Protein AF-M5SYS9-F1 (afdb_monomer_lite)

Structure (mmCIF, N/CA/C/O backbone):
data_AF-M5SYS9-F1
#
_entry.id   AF-M5SYS9-F1
#
loop_
_atom_site.group_PDB
_atom_site.id
_atom_site.type_symbol
_atom_site.label_atom_id
_atom_site.label_alt_id
_atom_site.label_comp_id
_atom_site.label_asym_id
_atom_site.label_entity_id
_atom_site.label_seq_id
_atom_site.pdbx_PDB_ins_code
_atom_site.Cartn_x
_atom_site.Cartn_y
_atom_site.Cartn_z
_atom_site.occupancy
_atom_site.B_iso_or_equiv
_atom_site.auth_seq_id
_atom_site.auth_comp_id
_atom_site.auth_asym_id
_atom_site.auth_atom_id
_atom_site.pdbx_PDB_model_num
ATOM 1 N N . MET A 1 1 ? 25.517 3.353 -46.880 1.00 79.25 1 MET A N 1
ATOM 2 C CA . MET A 1 1 ? 25.883 3.549 -45.458 1.00 79.25 1 MET A CA 1
ATOM 3 C C . MET A 1 1 ? 24.728 4.160 -44.658 1.00 79.25 1 MET A C 1
ATOM 5 O O . MET A 1 1 ? 24.272 3.524 -43.719 1.00 79.25 1 MET A O 1
ATOM 9 N N . ILE A 1 2 ? 24.163 5.291 -45.103 1.00 88.44 2 ILE A N 1
ATOM 10 C CA . ILE A 1 2 ? 23.072 6.036 -44.433 1.00 88.44 2 ILE A CA 1
ATOM 11 C C . ILE A 1 2 ? 21.838 5.174 -44.078 1.00 88.44 2 ILE A C 1
ATOM 13 O O . ILE A 1 2 ? 21.396 5.183 -42.936 1.00 88.44 2 ILE A O 1
ATOM 17 N N . ARG A 1 3 ? 21.322 4.351 -45.005 1.00 88.31 3 ARG A N 1
ATOM 18 C CA . ARG A 1 3 ? 20.148 3.482 -44.754 1.00 88.31 3 ARG A CA 1
ATOM 19 C C . ARG A 1 3 ? 20.350 2.487 -43.603 1.00 88.31 3 ARG A C 1
ATOM 21 O O . ARG A 1 3 ? 19.430 2.252 -42.832 1.00 88.31 3 ARG A O 1
ATOM 28 N N . ARG A 1 4 ? 21.542 1.890 -43.493 1.00 88.25 4 ARG A N 1
ATOM 29 C CA . ARG A 1 4 ? 21.845 0.908 -42.436 1.00 88.25 4 ARG A CA 1
ATOM 30 C C . ARG A 1 4 ? 21.934 1.582 -41.068 1.00 88.25 4 ARG A C 1
ATOM 32 O O . ARG A 1 4 ? 21.445 1.025 -40.096 1.00 88.25 4 ARG A O 1
ATOM 39 N N . PHE A 1 5 ? 22.496 2.790 -41.029 1.00 91.19 5 PHE A N 1
ATOM 40 C CA . PHE A 1 5 ? 22.542 3.608 -39.821 1.00 91.19 5 PHE A CA 1
ATOM 41 C C . PHE A 1 5 ? 21.132 3.984 -39.344 1.00 91.19 5 PHE A C 1
ATOM 43 O O . PHE A 1 5 ? 20.790 3.703 -38.204 1.00 91.19 5 PHE A O 1
ATOM 50 N N . ALA A 1 6 ? 20.275 4.494 -40.237 1.00 92.12 6 ALA A N 1
ATOM 51 C CA . ALA A 1 6 ? 18.898 4.859 -39.894 1.00 92.12 6 ALA A CA 1
ATOM 52 C C . ALA A 1 6 ? 18.074 3.676 -39.345 1.00 92.12 6 ALA A C 1
ATOM 54 O O . ALA A 1 6 ? 17.342 3.835 -38.372 1.00 92.12 6 ALA A O 1
ATOM 55 N N . ILE A 1 7 ? 18.224 2.478 -39.929 1.00 94.56 7 ILE A N 1
ATOM 56 C CA . ILE A 1 7 ? 17.556 1.261 -39.437 1.00 94.56 7 ILE A CA 1
ATOM 57 C C . ILE A 1 7 ? 18.057 0.889 -38.037 1.00 94.56 7 ILE A C 1
ATOM 59 O O . ILE A 1 7 ? 17.246 0.622 -37.154 1.00 94.56 7 ILE A O 1
ATOM 63 N N . ALA A 1 8 ? 19.376 0.895 -37.818 1.00 94.44 8 ALA A N 1
ATOM 64 C CA . ALA A 1 8 ? 19.952 0.576 -36.513 1.00 94.44 8 ALA A CA 1
ATOM 65 C C . ALA A 1 8 ? 19.475 1.557 -35.429 1.00 94.44 8 ALA A C 1
ATOM 67 O O . ALA A 1 8 ? 19.056 1.126 -34.358 1.00 94.44 8 ALA A O 1
ATOM 68 N N . THR A 1 9 ? 19.459 2.861 -35.727 1.00 94.94 9 THR A N 1
ATOM 69 C CA . THR A 1 9 ? 18.921 3.881 -34.817 1.00 94.94 9 THR A CA 1
ATOM 70 C C . THR A 1 9 ? 17.443 3.644 -34.519 1.00 94.94 9 THR A C 1
ATOM 72 O O . THR A 1 9 ? 17.055 3.677 -33.355 1.00 94.94 9 THR A O 1
ATOM 75 N N . GLY A 1 10 ? 16.630 3.350 -35.539 1.00 96.00 10 GLY A N 1
ATOM 76 C CA . GLY A 1 10 ? 15.209 3.043 -35.357 1.00 96.00 10 GLY A CA 1
ATOM 77 C C . GLY A 1 10 ? 14.981 1.867 -34.404 1.00 96.00 10 GLY A C 1
ATOM 78 O O . GLY A 1 10 ? 14.194 1.985 -33.472 1.00 96.00 10 GLY A O 1
ATOM 79 N N . ILE A 1 11 ? 15.732 0.773 -34.574 1.00 96.81 11 ILE A N 1
ATOM 80 C CA . ILE A 1 11 ? 15.643 -0.407 -33.698 1.00 96.81 11 ILE A CA 1
ATOM 81 C C . ILE A 1 11 ? 15.994 -0.049 -32.250 1.00 96.81 11 ILE A C 1
ATOM 83 O O . ILE A 1 11 ? 15.255 -0.411 -31.338 1.00 96.81 11 ILE A O 1
ATOM 87 N N . VAL A 1 12 ? 17.094 0.678 -32.026 1.00 97.06 12 VAL A N 1
ATOM 88 C CA . VAL A 1 12 ? 17.521 1.070 -30.671 1.00 97.06 12 VAL A CA 1
ATOM 89 C C . VAL A 1 12 ?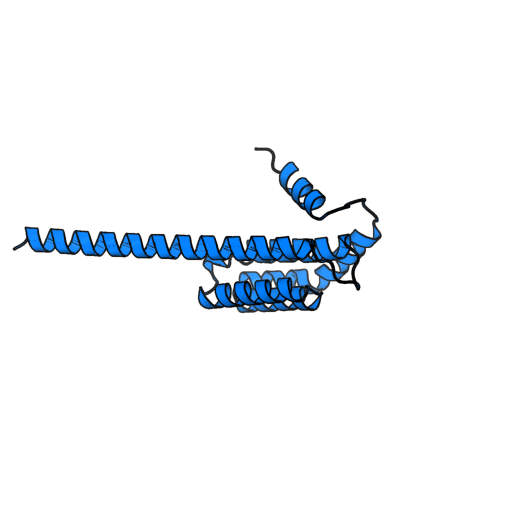 16.468 1.947 -29.992 1.00 97.06 12 VAL A C 1
ATOM 91 O O . VAL A 1 12 ? 16.132 1.705 -28.835 1.00 97.06 12 VAL A O 1
ATOM 94 N N . VAL A 1 13 ? 15.904 2.923 -30.711 1.00 97.38 13 VAL A N 1
ATOM 95 C CA . VAL A 1 13 ? 14.842 3.792 -30.184 1.00 97.38 13 VAL A CA 1
ATOM 96 C C . VAL A 1 13 ? 13.597 2.979 -29.828 1.00 97.38 13 VAL A C 1
ATOM 98 O O . VAL A 1 13 ? 13.063 3.133 -28.731 1.00 97.38 13 VAL A O 1
ATOM 101 N N . SER A 1 14 ? 13.156 2.073 -30.705 1.00 97.25 14 SER A N 1
ATOM 102 C CA . SER A 1 14 ? 12.003 1.211 -30.428 1.00 97.25 14 SER A CA 1
ATOM 103 C C . SER A 1 14 ? 12.225 0.317 -29.207 1.00 97.25 14 SER A C 1
ATOM 105 O O . SER A 1 14 ? 11.340 0.220 -28.360 1.00 97.25 14 SER A O 1
ATOM 107 N N . LEU A 1 15 ? 13.405 -0.296 -29.070 1.00 97.81 15 LEU A N 1
ATOM 108 C CA . LEU A 1 15 ? 13.738 -1.121 -27.904 1.00 97.81 15 LEU A CA 1
ATOM 109 C C . LEU A 1 15 ? 13.762 -0.302 -26.609 1.00 97.81 15 LEU A C 1
ATOM 111 O O . LEU A 1 15 ? 13.247 -0.763 -25.593 1.00 97.81 15 LEU A O 1
ATOM 115 N N . ALA A 1 16 ? 14.304 0.918 -26.646 1.00 97.69 16 ALA A N 1
ATOM 116 C CA . ALA A 1 16 ? 14.308 1.812 -25.492 1.00 97.69 16 ALA A CA 1
ATOM 117 C C . ALA A 1 16 ? 12.882 2.188 -25.056 1.00 97.69 16 ALA A C 1
ATOM 119 O O . ALA A 1 16 ? 12.565 2.105 -23.871 1.00 97.69 16 ALA A O 1
ATOM 120 N N . ILE A 1 17 ? 11.999 2.527 -26.003 1.00 97.88 17 ILE A N 1
ATOM 121 C CA . ILE A 1 17 ? 10.586 2.827 -25.715 1.00 97.88 17 ILE A CA 1
ATOM 122 C C . ILE A 1 17 ? 9.890 1.609 -25.099 1.00 97.88 17 ILE A C 1
ATOM 124 O O . ILE A 1 17 ? 9.228 1.738 -24.071 1.00 97.88 17 ILE A O 1
ATOM 128 N N . MET A 1 18 ? 10.075 0.419 -25.679 1.00 98.12 18 MET A N 1
ATOM 129 C CA . MET A 1 18 ? 9.489 -0.815 -25.149 1.00 98.12 18 MET A CA 1
ATOM 130 C C . MET A 1 18 ? 9.975 -1.120 -23.730 1.00 98.12 18 MET A C 1
ATOM 132 O O . MET A 1 18 ? 9.171 -1.509 -22.887 1.00 98.12 18 MET A O 1
ATOM 136 N N . ALA A 1 19 ? 11.260 -0.903 -23.440 1.00 97.94 19 ALA A N 1
ATOM 137 C CA . ALA A 1 19 ? 11.813 -1.087 -22.102 1.00 97.94 19 ALA A CA 1
ATOM 138 C C . ALA A 1 19 ? 11.215 -0.097 -21.087 1.00 97.94 19 ALA A C 1
ATOM 140 O O . ALA A 1 19 ? 10.853 -0.502 -19.983 1.00 97.94 19 ALA A O 1
ATOM 141 N N . ILE A 1 20 ? 11.056 1.177 -21.465 1.00 96.94 20 ILE A N 1
ATOM 142 C CA . ILE A 1 20 ? 10.427 2.203 -20.619 1.00 96.94 20 ILE A CA 1
ATOM 143 C C . ILE A 1 20 ? 8.971 1.835 -20.315 1.00 96.94 20 ILE A C 1
ATOM 145 O O . ILE A 1 20 ? 8.560 1.877 -19.156 1.00 96.94 20 ILE A O 1
ATOM 149 N N . LEU A 1 21 ? 8.203 1.433 -21.332 1.00 97.62 21 LEU A N 1
ATOM 150 C CA . LEU A 1 21 ? 6.808 1.023 -21.161 1.00 97.62 21 LEU A CA 1
ATOM 151 C C . LEU A 1 21 ? 6.694 -0.229 -20.289 1.00 97.62 21 LEU A C 1
ATOM 153 O O . LEU A 1 21 ? 5.910 -0.241 -19.343 1.00 97.62 21 LEU A O 1
ATOM 157 N N . ALA A 1 22 ? 7.503 -1.258 -20.553 1.00 97.88 22 ALA A N 1
ATOM 158 C CA . ALA A 1 22 ? 7.518 -2.479 -19.752 1.00 97.88 22 ALA A CA 1
ATOM 159 C C . ALA A 1 22 ? 7.844 -2.184 -18.281 1.00 97.88 22 ALA A C 1
ATOM 161 O O . ALA A 1 22 ? 7.177 -2.691 -17.380 1.00 97.88 22 ALA A O 1
ATOM 162 N N . PHE A 1 23 ? 8.826 -1.315 -18.029 1.00 97.00 23 PHE A N 1
ATOM 163 C CA . PHE A 1 23 ? 9.178 -0.893 -16.679 1.00 97.00 23 PHE A CA 1
ATOM 164 C C . PHE A 1 23 ? 8.057 -0.093 -16.000 1.00 97.00 23 PHE A C 1
ATOM 166 O O . PHE A 1 23 ? 7.773 -0.313 -14.822 1.00 97.00 23 PHE A O 1
ATOM 173 N N . HIS A 1 24 ? 7.383 0.798 -16.732 1.00 96.00 24 HIS A N 1
ATOM 174 C CA . HIS A 1 24 ? 6.227 1.533 -16.222 1.00 96.00 24 HIS A CA 1
ATOM 175 C C . HIS A 1 24 ? 5.082 0.587 -15.828 1.00 96.00 24 HIS A C 1
ATOM 177 O O . HIS A 1 24 ? 4.627 0.637 -14.687 1.00 96.00 24 HIS A O 1
ATOM 183 N N . PHE A 1 25 ? 4.679 -0.329 -16.716 1.00 97.31 25 PHE A N 1
ATOM 184 C CA . PHE A 1 25 ? 3.628 -1.313 -16.426 1.00 97.31 25 PHE A CA 1
ATOM 185 C C . PHE A 1 25 ? 3.988 -2.234 -15.261 1.00 97.31 25 PHE A C 1
ATOM 187 O O . PHE A 1 25 ? 3.130 -2.543 -14.437 1.00 97.31 25 PHE A O 1
ATOM 194 N N . TYR A 1 26 ? 5.257 -2.627 -15.143 1.00 97.69 26 TYR A N 1
ATOM 195 C CA . TYR A 1 26 ? 5.733 -3.379 -13.987 1.00 97.69 26 TYR A CA 1
ATOM 196 C C . TYR A 1 26 ? 5.530 -2.601 -12.677 1.00 97.69 26 TYR A C 1
ATOM 198 O O . TYR A 1 26 ? 5.021 -3.160 -11.706 1.00 97.69 26 TYR A O 1
ATOM 206 N N . ARG A 1 27 ? 5.872 -1.304 -12.642 1.00 97.62 27 ARG A N 1
ATOM 207 C CA . ARG A 1 27 ? 5.661 -0.469 -11.447 1.00 97.62 27 ARG A CA 1
ATOM 208 C C . ARG A 1 27 ? 4.180 -0.259 -11.135 1.00 97.62 27 ARG A C 1
ATOM 210 O O . ARG A 1 27 ? 3.825 -0.311 -9.964 1.00 97.62 27 ARG A O 1
ATOM 217 N N . VAL A 1 28 ? 3.328 -0.080 -12.147 1.00 97.75 28 VAL A N 1
ATOM 218 C CA . VAL A 1 28 ? 1.864 -0.008 -11.971 1.00 97.75 28 VAL A CA 1
ATOM 219 C C . VAL A 1 28 ? 1.331 -1.303 -11.360 1.00 97.75 28 VAL A C 1
ATOM 221 O O . VAL A 1 28 ? 0.632 -1.265 -10.354 1.00 97.75 28 VAL A O 1
ATOM 224 N N . SER A 1 29 ? 1.719 -2.457 -11.911 1.00 98.12 29 SER A N 1
ATOM 225 C CA . SER A 1 29 ? 1.305 -3.763 -11.390 1.00 98.12 29 SER A CA 1
ATOM 226 C C . SER A 1 29 ? 1.760 -3.983 -9.945 1.00 98.12 29 SER A C 1
ATOM 228 O O . SER A 1 29 ? 0.987 -4.493 -9.138 1.00 98.12 29 SER A O 1
ATOM 230 N N . LEU A 1 30 ? 2.983 -3.569 -9.601 1.00 98.12 30 LEU A N 1
ATOM 231 C CA . LEU A 1 30 ? 3.489 -3.632 -8.230 1.00 98.12 30 LEU A CA 1
ATOM 232 C C . LEU A 1 30 ? 2.698 -2.717 -7.281 1.00 98.12 30 LEU A C 1
ATOM 234 O O . LEU A 1 30 ? 2.372 -3.134 -6.177 1.00 98.12 30 LEU A O 1
ATOM 238 N N . CYS A 1 31 ? 2.371 -1.497 -7.713 1.00 97.62 31 CYS A N 1
ATOM 239 C CA . CYS A 1 31 ? 1.571 -0.549 -6.936 1.00 97.62 31 CYS A CA 1
ATOM 240 C C . CYS A 1 31 ? 0.180 -1.119 -6.622 1.00 97.62 31 CYS A C 1
ATOM 242 O O . CYS A 1 31 ? -0.215 -1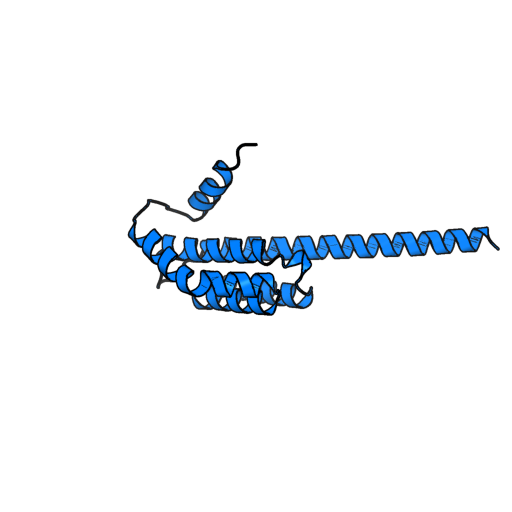.153 -5.461 1.00 97.62 31 CYS A O 1
ATOM 244 N N . ASN A 1 32 ? -0.508 -1.650 -7.638 1.00 97.19 32 ASN A N 1
ATOM 245 C CA . ASN A 1 32 ? -1.827 -2.264 -7.475 1.00 97.19 32 ASN A CA 1
ATOM 246 C C . ASN A 1 32 ? -1.773 -3.481 -6.548 1.00 97.19 32 ASN A C 1
ATOM 248 O O . ASN A 1 32 ? -2.605 -3.610 -5.663 1.00 97.19 32 ASN A O 1
ATOM 252 N N . ARG A 1 33 ? -0.750 -4.335 -6.684 1.00 98.06 33 ARG A N 1
ATOM 253 C CA . ARG A 1 33 ? -0.594 -5.500 -5.804 1.00 98.06 33 ARG A CA 1
ATOM 254 C C . ARG A 1 33 ? -0.417 -5.110 -4.334 1.00 98.06 33 ARG A C 1
ATOM 256 O O . ARG A 1 33 ? -0.955 -5.785 -3.463 1.00 98.06 33 ARG A O 1
ATOM 263 N N . ILE A 1 34 ? 0.331 -4.041 -4.055 1.00 98.50 34 ILE A N 1
ATOM 264 C CA . ILE A 1 34 ? 0.472 -3.504 -2.695 1.00 98.50 34 ILE A CA 1
ATOM 265 C C . ILE A 1 34 ? -0.890 -3.030 -2.175 1.00 98.50 34 ILE A C 1
ATOM 267 O O . ILE A 1 34 ? -1.236 -3.346 -1.041 1.00 98.50 34 ILE A O 1
ATOM 271 N N . LEU A 1 35 ? -1.665 -2.316 -2.996 1.00 97.06 35 LEU A N 1
ATOM 272 C CA . LEU A 1 35 ? -3.003 -1.848 -2.631 1.00 97.06 35 LEU A CA 1
ATOM 273 C C . LEU A 1 35 ? -3.952 -3.018 -2.315 1.00 97.06 35 LEU A C 1
ATOM 275 O O . LEU A 1 35 ? -4.530 -3.050 -1.234 1.00 97.06 35 LEU A O 1
ATOM 279 N N . ASP A 1 36 ? -4.005 -4.037 -3.179 1.00 97.00 36 ASP A N 1
ATOM 280 C CA . ASP A 1 36 ? -4.815 -5.250 -2.971 1.00 97.00 36 ASP A CA 1
ATOM 281 C C . ASP A 1 36 ? -4.440 -5.985 -1.668 1.00 97.00 36 ASP A C 1
ATOM 283 O O . ASP A 1 36 ? -5.282 -6.585 -0.989 1.00 97.00 36 ASP A O 1
ATOM 287 N N . ARG A 1 37 ? -3.149 -5.967 -1.312 1.00 98.19 37 ARG A N 1
ATOM 288 C CA . ARG A 1 37 ? -2.641 -6.553 -0.065 1.00 98.19 37 ARG A CA 1
ATOM 289 C C . ARG A 1 37 ? -3.031 -5.730 1.154 1.00 98.19 37 ARG A C 1
ATOM 291 O O . ARG A 1 37 ? -3.425 -6.335 2.147 1.00 98.19 37 ARG A O 1
ATOM 298 N N . ILE A 1 38 ? -2.968 -4.398 1.073 1.00 98.00 38 ILE A N 1
ATOM 299 C CA . ILE A 1 38 ? -3.484 -3.506 2.121 1.00 98.00 38 ILE A CA 1
ATOM 300 C C . ILE A 1 38 ? -4.965 -3.807 2.354 1.00 98.00 38 ILE A C 1
ATOM 302 O O . ILE A 1 38 ? -5.347 -4.077 3.487 1.00 98.00 38 ILE A O 1
ATOM 306 N N . ASP A 1 39 ? -5.777 -3.881 1.300 1.00 95.88 39 ASP A N 1
ATOM 307 C CA . ASP A 1 39 ? -7.209 -4.183 1.427 1.00 95.88 39 ASP A CA 1
ATOM 308 C C . ASP A 1 39 ? -7.455 -5.575 2.030 1.00 95.88 39 ASP A C 1
ATOM 310 O O . ASP A 1 39 ? -8.359 -5.776 2.843 1.00 95.88 39 ASP A O 1
ATOM 314 N N . SER A 1 40 ? -6.598 -6.544 1.697 1.00 96.31 40 SER A N 1
ATOM 315 C CA . SER A 1 40 ? -6.671 -7.897 2.252 1.00 96.31 40 SER A CA 1
ATOM 316 C C . SER A 1 40 ? -6.390 -7.962 3.754 1.00 96.31 40 SER A C 1
ATOM 318 O O . SER A 1 40 ? -6.877 -8.896 4.392 1.00 96.31 40 SER A O 1
ATOM 320 N N . LEU A 1 41 ? -5.691 -6.980 4.341 1.00 96.56 41 LEU A N 1
ATOM 321 C CA . LEU A 1 41 ? -5.515 -6.892 5.796 1.00 96.56 41 LEU A CA 1
ATOM 322 C C . LEU A 1 41 ? -6.871 -6.874 6.510 1.00 96.56 41 LEU A C 1
ATOM 324 O O . LEU A 1 41 ? -7.023 -7.515 7.547 1.00 96.56 41 LEU A O 1
ATOM 328 N N . GLY A 1 42 ? -7.886 -6.227 5.925 1.00 94.12 42 GLY A N 1
ATOM 329 C CA . GLY A 1 42 ? -9.230 -6.107 6.502 1.00 94.12 42 GLY A CA 1
ATOM 330 C C . GLY A 1 42 ? -9.940 -7.439 6.763 1.00 94.12 42 GLY A C 1
ATOM 331 O O . GLY A 1 42 ? -10.876 -7.488 7.557 1.00 94.12 42 GLY A O 1
ATOM 332 N N . LYS A 1 43 ? -9.479 -8.534 6.146 1.00 93.25 43 LYS A N 1
ATOM 333 C CA . LYS A 1 43 ? -10.022 -9.891 6.333 1.00 93.25 43 LYS A CA 1
ATOM 334 C C . LYS A 1 43 ? -9.499 -10.585 7.594 1.00 93.25 43 LYS A C 1
ATOM 336 O O . LYS A 1 43 ? -10.018 -11.639 7.957 1.00 93.25 43 LYS A O 1
ATOM 341 N N . PHE A 1 44 ? -8.487 -10.016 8.246 1.00 95.06 44 PHE A N 1
ATOM 342 C CA . PHE A 1 44 ? -7.786 -10.620 9.377 1.00 95.06 44 PHE A CA 1
ATOM 343 C C . PHE A 1 44 ? -7.694 -9.640 10.558 1.00 95.06 44 PHE A C 1
ATOM 345 O O . PHE A 1 44 ? -6.597 -9.197 10.890 1.00 95.06 44 PHE A O 1
ATOM 352 N N . PRO A 1 45 ? -8.824 -9.254 11.182 1.00 94.00 45 PRO A N 1
ATOM 353 C CA . PRO A 1 45 ? -8.792 -8.357 12.331 1.00 94.00 45 PRO A CA 1
ATOM 354 C C . PRO A 1 45 ? -8.075 -9.012 13.523 1.00 94.00 45 PRO A C 1
ATOM 356 O O . PRO A 1 45 ? -8.390 -10.161 13.862 1.00 94.00 45 PRO A O 1
ATOM 359 N N . PRO A 1 46 ? -7.135 -8.310 14.178 1.00 95.00 46 PRO A N 1
ATOM 360 C CA . PRO A 1 46 ? -6.456 -8.827 15.354 1.00 95.00 46 PRO A CA 1
ATOM 361 C C . PRO A 1 46 ? -7.373 -8.780 16.585 1.00 95.00 46 PRO A C 1
ATOM 363 O O . PRO A 1 46 ? -8.301 -7.972 16.666 1.00 95.00 46 PRO A O 1
ATOM 366 N N . SER A 1 47 ? -7.109 -9.649 17.565 1.00 94.25 47 SER A N 1
ATOM 367 C CA . SER A 1 47 ? -7.993 -9.879 18.723 1.00 94.25 47 SER A CA 1
ATOM 368 C C . SER A 1 47 ? -8.219 -8.658 19.622 1.00 94.25 47 SER A C 1
ATOM 370 O O . SER A 1 47 ? -9.208 -8.599 20.349 1.00 94.25 47 SER A O 1
ATOM 372 N N . GLU A 1 48 ? -7.292 -7.706 19.596 1.00 93.12 48 GLU A N 1
ATOM 373 C CA . GLU A 1 48 ? -7.300 -6.482 20.391 1.00 93.12 48 GLU A CA 1
ATOM 374 C C . GLU A 1 48 ? -8.171 -5.362 19.809 1.00 93.12 48 GLU A C 1
ATOM 376 O O . GLU A 1 48 ? -8.393 -4.364 20.490 1.00 93.12 48 GLU A O 1
ATOM 381 N N . THR A 1 49 ? -8.675 -5.523 18.584 1.00 91.81 49 THR A N 1
ATOM 382 C CA . THR A 1 49 ? -9.538 -4.537 17.920 1.00 91.81 49 THR A CA 1
ATOM 383 C C . THR A 1 49 ? -10.892 -5.140 17.589 1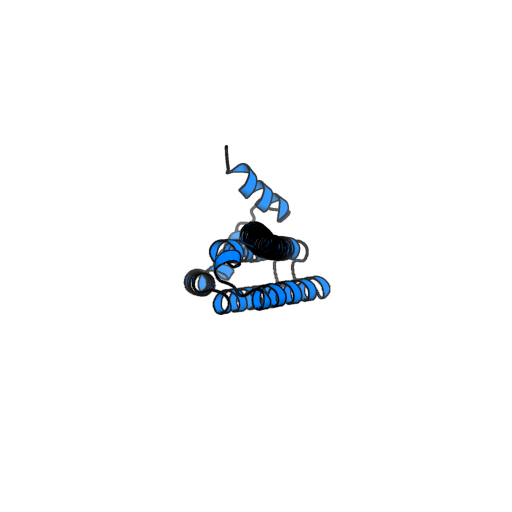.00 91.81 49 THR A C 1
ATOM 385 O O . THR A 1 49 ? -11.041 -6.350 17.401 1.00 91.81 49 THR A O 1
ATOM 388 N N . THR A 1 50 ? -11.908 -4.289 17.480 1.00 91.25 50 THR A N 1
ATOM 389 C CA . THR A 1 50 ? -13.156 -4.715 16.831 1.00 91.25 50 THR A CA 1
ATOM 390 C C . THR A 1 50 ? -12.954 -4.810 15.316 1.00 91.25 50 THR A C 1
ATOM 392 O O . THR A 1 50 ? -12.097 -4.129 14.753 1.00 91.25 50 THR A O 1
ATOM 395 N N . GLY A 1 51 ? -13.776 -5.606 14.623 1.00 89.50 51 GLY A N 1
ATOM 396 C CA . GLY A 1 51 ? -13.703 -5.699 13.159 1.00 89.50 51 GLY A CA 1
ATOM 397 C C . GLY A 1 51 ? -13.865 -4.341 12.459 1.00 89.50 51 GLY A C 1
ATOM 398 O O . GLY A 1 51 ? -13.161 -4.064 11.491 1.00 89.50 51 GLY A O 1
ATOM 399 N N . LEU A 1 52 ? -14.732 -3.469 12.988 1.00 89.56 52 LEU A N 1
ATOM 400 C CA . LEU A 1 52 ? -14.953 -2.125 12.451 1.00 89.56 52 LEU A CA 1
ATOM 401 C C . LEU A 1 52 ? -13.764 -1.190 12.714 1.00 89.56 52 LEU A C 1
ATOM 403 O O . LEU A 1 52 ? -13.333 -0.484 11.807 1.00 89.56 52 LEU A O 1
ATOM 407 N N . GLU A 1 53 ? -13.195 -1.212 13.920 1.00 92.06 53 GLU A N 1
ATOM 408 C CA . GLU A 1 53 ? -11.982 -0.447 14.241 1.00 92.06 53 GLU A CA 1
ATOM 409 C C . GLU A 1 53 ? -10.826 -0.830 13.306 1.00 92.06 53 GLU A C 1
ATOM 411 O O . GLU A 1 53 ? -10.209 0.039 12.685 1.00 92.06 53 GLU A O 1
ATOM 416 N N . TRP A 1 54 ? -10.597 -2.134 13.122 1.00 95.00 54 TRP A N 1
ATOM 417 C CA . TRP A 1 54 ? -9.589 -2.643 12.195 1.00 95.00 54 TRP A CA 1
ATOM 418 C C . TRP A 1 54 ? -9.841 -2.202 10.751 1.00 95.00 54 TRP A C 1
ATOM 420 O O . TRP A 1 54 ? -8.931 -1.709 10.082 1.00 95.00 54 TRP A O 1
ATOM 430 N N . ALA A 1 55 ? -11.082 -2.315 10.270 1.00 91.56 55 ALA A N 1
ATOM 431 C CA . ALA A 1 55 ? -11.444 -1.890 8.921 1.00 91.56 55 ALA A CA 1
ATOM 432 C C . ALA A 1 55 ? -11.148 -0.400 8.685 1.00 91.56 55 ALA A C 1
ATOM 434 O O . ALA A 1 55 ? -10.665 -0.030 7.614 1.00 91.56 55 ALA A O 1
ATOM 435 N N . VAL A 1 56 ? -11.359 0.455 9.692 1.00 92.75 56 VAL A N 1
ATOM 436 C CA . VAL A 1 56 ? -11.022 1.882 9.602 1.00 92.75 56 VAL A CA 1
ATOM 437 C C . VAL A 1 56 ? -9.506 2.090 9.502 1.00 92.75 56 VAL A C 1
ATOM 439 O O . VAL A 1 56 ? -9.065 2.880 8.665 1.00 92.75 56 VAL A O 1
ATOM 442 N N . HIS A 1 57 ? -8.690 1.367 10.275 1.00 95.75 57 HIS A N 1
ATOM 443 C CA . HIS A 1 57 ? -7.227 1.428 10.144 1.00 95.75 57 HIS A CA 1
ATOM 444 C C . HIS A 1 57 ? -6.740 1.015 8.751 1.00 95.75 57 HIS A C 1
ATOM 446 O O . HIS A 1 57 ? -5.888 1.688 8.158 1.00 95.75 57 HIS A O 1
ATOM 452 N N . VAL A 1 58 ? -7.310 -0.061 8.207 1.00 96.00 58 VAL A N 1
ATOM 453 C CA . VAL A 1 58 ? -6.998 -0.536 6.856 1.00 96.00 58 VAL A CA 1
ATOM 454 C C . VAL A 1 58 ? -7.399 0.510 5.817 1.00 96.00 58 VAL A C 1
ATOM 456 O O . VAL A 1 58 ? -6.586 0.865 4.966 1.00 96.00 58 VAL A O 1
ATOM 459 N N . TYR A 1 59 ? -8.592 1.096 5.937 1.00 93.44 59 TYR A N 1
ATOM 460 C CA . TYR A 1 59 ? -9.063 2.142 5.029 1.00 93.44 59 TYR A CA 1
ATOM 461 C C . TYR A 1 59 ? -8.164 3.385 5.025 1.00 93.44 59 TYR A C 1
ATOM 463 O O . TYR A 1 59 ? -7.823 3.919 3.966 1.00 93.44 59 TYR A O 1
ATOM 471 N N . TRP A 1 60 ? -7.742 3.863 6.195 1.00 95.06 60 TRP A N 1
ATOM 472 C CA . TRP A 1 60 ? -6.820 4.996 6.267 1.00 95.06 60 TRP A CA 1
ATOM 473 C C . TRP A 1 60 ? -5.452 4.663 5.661 1.00 95.06 60 TRP A C 1
ATOM 475 O O . TRP A 1 60 ? -4.845 5.510 5.008 1.00 95.06 60 TRP A O 1
ATOM 485 N N . THR A 1 61 ? -4.995 3.419 5.796 1.00 97.19 61 THR A N 1
ATOM 486 C CA . THR A 1 61 ? -3.752 2.940 5.172 1.00 97.19 61 THR A CA 1
ATOM 487 C C . THR A 1 61 ? -3.876 2.825 3.649 1.00 97.19 61 THR A C 1
ATOM 489 O O . THR A 1 61 ? -2.963 3.230 2.928 1.00 97.19 61 THR A O 1
ATOM 492 N N . HIS A 1 62 ? -5.027 2.385 3.135 1.00 96.44 62 HIS A N 1
ATOM 493 C CA . HIS A 1 62 ? -5.354 2.458 1.707 1.00 96.44 62 HIS A CA 1
ATOM 494 C C . HIS A 1 62 ? -5.287 3.910 1.214 1.00 96.44 62 HIS A C 1
ATOM 496 O O . HIS A 1 62 ? -4.635 4.218 0.215 1.00 96.44 62 HIS A O 1
ATOM 502 N N . ASN A 1 63 ? -5.917 4.838 1.939 1.00 95.19 63 ASN A N 1
ATOM 503 C CA . ASN A 1 63 ? -5.882 6.254 1.581 1.00 95.19 63 ASN A CA 1
ATOM 504 C C . ASN A 1 63 ? -4.459 6.817 1.583 1.00 95.19 63 ASN A C 1
ATOM 506 O O . ASN A 1 63 ? -4.113 7.583 0.680 1.00 95.19 63 ASN A O 1
ATOM 510 N N . LEU A 1 64 ? -3.625 6.428 2.549 1.00 96.25 64 LEU A N 1
ATOM 511 C CA . LEU A 1 64 ? -2.209 6.780 2.574 1.00 96.25 64 LEU A CA 1
ATOM 512 C C . LEU A 1 64 ? -1.477 6.258 1.330 1.00 96.25 64 LEU A C 1
ATOM 514 O O . LEU A 1 64 ? -0.747 7.026 0.702 1.00 96.25 64 LEU A O 1
ATOM 518 N N . HIS A 1 65 ? -1.687 5.004 0.917 1.00 97.00 65 HIS A N 1
ATOM 519 C CA . HIS A 1 65 ? -1.103 4.466 -0.320 1.00 97.00 65 HIS A CA 1
ATOM 520 C C . HIS A 1 65 ? -1.457 5.337 -1.532 1.00 97.00 65 HIS A C 1
ATOM 522 O O . HIS A 1 65 ? -0.571 5.750 -2.281 1.00 97.00 65 HIS A O 1
ATOM 528 N N . CYS A 1 66 ? -2.737 5.665 -1.703 1.00 94.75 66 CYS A N 1
ATOM 529 C CA . CYS A 1 66 ? -3.208 6.460 -2.835 1.00 94.75 66 CYS A CA 1
ATOM 530 C C . CYS A 1 66 ? -2.656 7.898 -2.809 1.00 94.75 66 CYS A C 1
ATOM 532 O O . CYS A 1 66 ? -2.184 8.399 -3.830 1.00 94.75 66 CYS A O 1
ATOM 534 N N . ASN A 1 67 ? -2.648 8.551 -1.642 1.00 94.56 67 ASN A N 1
ATOM 535 C CA . ASN A 1 67 ? -2.217 9.949 -1.505 1.00 94.56 67 ASN A CA 1
ATOM 536 C C . ASN A 1 67 ? -0.691 10.128 -1.426 1.00 94.56 67 ASN A C 1
ATOM 538 O O . ASN A 1 67 ? -0.178 11.195 -1.755 1.00 94.56 67 ASN A O 1
ATOM 542 N N . SER A 1 68 ? 0.060 9.099 -1.032 1.00 92.12 68 SER A N 1
ATOM 543 C CA . SER A 1 68 ? 1.530 9.135 -1.012 1.00 92.12 68 SER A CA 1
ATOM 544 C C . SER A 1 68 ? 2.156 9.025 -2.409 1.00 92.12 68 SER A C 1
ATOM 546 O O . SER A 1 68 ? 3.361 9.251 -2.556 1.00 92.12 68 SER A O 1
ATOM 548 N N . MET A 1 69 ? 1.355 8.706 -3.436 1.00 91.50 69 MET A N 1
ATOM 549 C CA . MET A 1 69 ? 1.750 8.595 -4.846 1.00 91.50 69 MET A CA 1
ATOM 550 C C . MET A 1 69 ? 3.036 7.763 -5.073 1.00 91.50 69 MET A C 1
ATOM 552 O O . MET A 1 69 ? 3.976 8.221 -5.742 1.00 91.50 69 MET A O 1
ATOM 556 N N . PRO A 1 70 ? 3.120 6.519 -4.560 1.00 91.06 70 PRO A N 1
ATOM 557 C CA . PRO A 1 70 ? 4.341 5.711 -4.618 1.00 91.06 70 PRO A CA 1
ATOM 558 C C . PRO A 1 70 ? 4.764 5.394 -6.060 1.00 91.06 70 PRO A C 1
ATOM 560 O O . PRO A 1 70 ? 5.959 5.369 -6.364 1.00 91.06 70 PRO A O 1
ATOM 563 N N . LEU A 1 71 ? 3.807 5.265 -6.986 1.00 94.00 71 LEU A N 1
ATOM 564 C CA . LEU A 1 71 ? 4.091 5.103 -8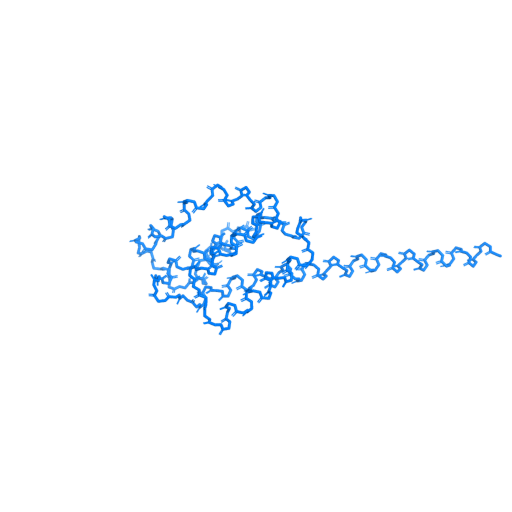.413 1.00 94.00 71 LEU A CA 1
ATOM 565 C C . LEU A 1 71 ? 4.949 6.251 -8.977 1.00 94.00 71 LEU A C 1
ATOM 567 O O . LEU A 1 71 ? 5.803 6.023 -9.835 1.00 94.00 71 LEU A O 1
ATOM 571 N N . MET A 1 72 ? 4.778 7.474 -8.476 1.00 93.00 72 MET A N 1
ATOM 572 C CA . MET A 1 72 ? 5.505 8.649 -8.960 1.00 93.00 72 MET A CA 1
ATOM 573 C C . MET A 1 72 ? 6.797 8.894 -8.181 1.00 93.00 72 MET A C 1
ATOM 575 O O . MET A 1 72 ? 7.812 9.229 -8.789 1.00 93.00 72 MET A O 1
ATOM 579 N N . HIS A 1 73 ? 6.780 8.693 -6.861 1.00 94.75 73 HIS A N 1
ATOM 580 C CA . HIS A 1 73 ? 7.861 9.165 -5.989 1.00 94.75 73 HIS A CA 1
ATOM 581 C C . HIS A 1 73 ? 8.696 8.064 -5.333 1.00 94.75 73 HIS A C 1
ATOM 583 O O . HIS A 1 73 ? 9.857 8.309 -5.013 1.00 94.75 73 HIS A O 1
ATOM 589 N N . ALA A 1 74 ? 8.165 6.851 -5.162 1.00 96.81 74 ALA A N 1
ATOM 590 C CA . ALA A 1 74 ? 8.888 5.791 -4.470 1.00 96.81 74 ALA A CA 1
ATOM 591 C C . ALA A 1 74 ? 9.828 5.020 -5.404 1.00 96.81 74 ALA A C 1
ATOM 593 O O . ALA A 1 74 ? 9.503 4.709 -6.555 1.00 96.81 74 ALA A O 1
ATOM 594 N N . SER A 1 75 ? 10.986 4.608 -4.886 1.00 97.69 75 SER A N 1
ATOM 595 C CA . SER A 1 75 ? 11.866 3.705 -5.626 1.00 97.69 75 SER A CA 1
ATOM 596 C C . SER A 1 75 ? 11.201 2.336 -5.841 1.00 97.69 75 SER A C 1
ATOM 598 O O . SER A 1 75 ? 10.404 1.863 -5.028 1.00 97.69 75 SER A O 1
ATOM 600 N N . THR A 1 76 ? 11.566 1.645 -6.924 1.00 97.75 76 THR A N 1
ATOM 601 C CA . THR A 1 76 ? 11.063 0.280 -7.183 1.00 97.75 76 THR A CA 1
ATOM 602 C C . THR A 1 76 ? 11.507 -0.714 -6.104 1.00 97.75 76 THR A C 1
ATOM 604 O O . THR A 1 76 ? 10.801 -1.678 -5.825 1.00 97.75 76 THR A O 1
ATOM 607 N N . ASN A 1 77 ? 12.666 -0.490 -5.478 1.00 98.12 77 ASN A N 1
ATOM 608 C CA . ASN A 1 77 ? 13.148 -1.332 -4.383 1.00 98.12 77 ASN A CA 1
ATOM 609 C C . ASN A 1 77 ? 12.303 -1.143 -3.125 1.00 98.12 77 ASN A C 1
ATOM 611 O O . ASN A 1 77 ? 11.904 -2.133 -2.525 1.00 98.12 77 ASN A O 1
ATOM 615 N N . SER A 1 78 ? 11.975 0.102 -2.778 1.00 98.06 78 SER A N 1
ATOM 616 C CA . SER A 1 78 ? 11.147 0.397 -1.608 1.00 98.06 78 SER A CA 1
ATOM 617 C C . SER A 1 78 ? 9.743 -0.189 -1.755 1.00 98.06 78 SER A C 1
ATOM 619 O O . SER A 1 78 ? 9.263 -0.845 -0.840 1.00 98.06 78 SER A O 1
ATOM 621 N N . MET A 1 79 ? 9.126 -0.062 -2.938 1.00 98.31 79 MET A N 1
ATOM 622 C CA . MET A 1 79 ? 7.831 -0.701 -3.209 1.00 98.31 79 MET A CA 1
ATOM 623 C C . MET A 1 79 ? 7.903 -2.229 -3.087 1.00 98.31 79 MET A C 1
ATOM 625 O O . MET A 1 79 ? 7.010 -2.835 -2.512 1.00 98.31 79 MET A O 1
ATOM 629 N N . ARG A 1 80 ? 8.976 -2.868 -3.575 1.00 98.44 80 ARG A N 1
ATOM 630 C CA . ARG A 1 80 ? 9.170 -4.318 -3.391 1.00 98.44 80 ARG A CA 1
ATOM 631 C C . ARG A 1 80 ? 9.343 -4.716 -1.923 1.00 98.44 80 ARG A C 1
ATOM 633 O O . ARG A 1 80 ? 8.870 -5.784 -1.549 1.00 98.44 80 ARG A O 1
ATOM 640 N N . SER A 1 81 ? 10.012 -3.885 -1.120 1.00 98.31 81 SER A N 1
ATOM 641 C CA . SER A 1 81 ? 10.156 -4.114 0.324 1.00 98.31 81 SER A CA 1
ATOM 642 C C . SER A 1 81 ? 8.790 -4.119 0.996 1.00 98.31 81 SER A C 1
ATOM 644 O O . SER A 1 81 ? 8.433 -5.116 1.607 1.00 98.31 81 SER A O 1
ATOM 646 N N . VAL A 1 82 ? 7.985 -3.073 0.777 1.00 98.38 82 VAL A N 1
ATOM 647 C CA . VAL A 1 82 ? 6.623 -2.978 1.329 1.00 98.38 82 VAL A CA 1
ATOM 648 C C . VAL A 1 82 ? 5.733 -4.121 0.850 1.00 98.38 82 VAL A C 1
ATOM 650 O O . VAL A 1 82 ? 5.016 -4.713 1.645 1.00 98.38 82 VAL A O 1
ATOM 653 N N . ASP A 1 83 ? 5.800 -4.474 -0.436 1.00 98.56 83 ASP A N 1
ATOM 654 C CA . ASP A 1 83 ? 5.069 -5.621 -0.978 1.00 98.56 83 ASP A CA 1
ATOM 655 C C . ASP A 1 83 ? 5.433 -6.917 -0.237 1.00 98.56 83 ASP A C 1
ATOM 657 O O . ASP A 1 83 ? 4.540 -7.676 0.127 1.00 98.56 83 ASP A O 1
ATOM 661 N N . THR A 1 84 ? 6.721 -7.151 0.024 1.00 98.44 84 THR A N 1
ATOM 662 C CA . THR A 1 84 ? 7.199 -8.330 0.767 1.00 98.44 84 THR A CA 1
ATOM 663 C C . THR A 1 84 ? 6.735 -8.292 2.222 1.00 98.44 84 THR A C 1
ATOM 665 O O . THR A 1 84 ? 6.139 -9.255 2.683 1.00 98.44 84 THR A O 1
ATOM 668 N N . GLU A 1 85 ? 6.918 -7.161 2.905 1.00 98.19 85 GLU A N 1
ATOM 669 C CA . GLU A 1 85 ? 6.507 -6.954 4.300 1.00 98.19 85 GLU A CA 1
ATOM 670 C C . GLU A 1 85 ? 4.997 -7.175 4.495 1.00 98.19 85 GLU A C 1
ATOM 672 O O . GLU A 1 85 ? 4.589 -7.823 5.455 1.00 98.19 85 GLU A O 1
ATOM 677 N N . LEU A 1 86 ? 4.164 -6.715 3.553 1.00 98.31 86 LEU A N 1
ATOM 678 C CA . LEU A 1 86 ? 2.722 -6.981 3.545 1.00 98.31 86 LEU A CA 1
ATOM 679 C C . LEU A 1 86 ? 2.393 -8.459 3.332 1.00 98.31 86 LEU A C 1
ATOM 681 O O . LEU A 1 86 ? 1.476 -8.972 3.967 1.00 98.31 86 LEU A O 1
ATOM 685 N N . SER A 1 87 ? 3.111 -9.133 2.426 1.00 98.38 87 SER A N 1
ATOM 686 C CA . SER A 1 87 ? 2.942 -10.575 2.209 1.00 98.38 87 SER A CA 1
ATOM 687 C C . SER A 1 87 ? 3.224 -11.339 3.493 1.00 98.38 87 SER A C 1
ATOM 689 O O . SER A 1 87 ? 2.404 -12.146 3.916 1.00 98.38 87 SER A O 1
ATOM 691 N N . ASP A 1 88 ? 4.353 -11.023 4.127 1.00 98.31 88 ASP A N 1
ATOM 692 C CA . ASP A 1 88 ? 4.762 -11.652 5.370 1.00 98.31 88 ASP A CA 1
ATOM 693 C C . ASP A 1 88 ? 3.716 -11.371 6.450 1.00 98.31 88 ASP A C 1
ATOM 695 O O . ASP A 1 88 ? 3.241 -12.307 7.077 1.00 98.31 88 ASP A O 1
ATOM 699 N N . ALA A 1 89 ? 3.282 -10.118 6.635 1.00 98.12 89 ALA A N 1
ATOM 700 C CA . ALA A 1 89 ? 2.269 -9.755 7.627 1.00 98.12 89 ALA A CA 1
ATOM 701 C C . ALA A 1 89 ? 0.946 -10.523 7.454 1.00 98.12 89 ALA A C 1
ATOM 703 O O . ALA A 1 89 ? 0.387 -11.003 8.441 1.00 98.12 89 ALA A O 1
ATOM 704 N N . LEU A 1 90 ? 0.475 -10.690 6.213 1.00 97.94 90 LEU A N 1
ATOM 705 C CA . LEU A 1 90 ? -0.716 -11.489 5.908 1.00 97.94 90 LEU A CA 1
ATOM 706 C C . LEU A 1 90 ? -0.536 -12.965 6.295 1.00 97.94 90 LEU A C 1
ATOM 708 O O . LEU A 1 90 ? -1.467 -13.562 6.832 1.00 97.94 90 LEU A O 1
ATOM 712 N N . ASP A 1 91 ? 0.652 -13.538 6.087 1.00 98.12 91 ASP A N 1
ATOM 713 C CA . ASP A 1 91 ? 0.936 -14.943 6.405 1.00 98.12 91 ASP A CA 1
ATOM 714 C C . ASP A 1 91 ? 0.990 -15.220 7.922 1.00 98.12 91 ASP A C 1
ATOM 716 O O . ASP A 1 91 ? 0.597 -16.298 8.375 1.00 98.12 91 ASP A O 1
ATOM 720 N N . ARG A 1 92 ? 1.462 -14.260 8.731 1.00 97.38 92 ARG A N 1
ATOM 721 C CA . ARG A 1 92 ? 1.561 -14.381 10.211 1.00 97.38 92 ARG A CA 1
ATOM 722 C C . ARG A 1 92 ? 0.315 -13.910 10.963 1.00 97.38 92 ARG A C 1
ATOM 724 O O . ARG A 1 92 ? 0.221 -14.165 12.162 1.00 97.38 92 ARG A O 1
ATOM 731 N N . GLY A 1 93 ? -0.622 -13.262 10.278 1.00 97.44 93 GLY A N 1
ATOM 732 C CA . GLY A 1 93 ? -1.729 -12.544 10.901 1.00 97.44 93 GLY A CA 1
ATOM 733 C C . GLY A 1 93 ? -1.312 -11.104 11.230 1.00 97.44 93 GLY A C 1
ATOM 734 O O . GLY A 1 93 ? -0.396 -10.911 12.036 1.00 97.44 93 GLY A O 1
ATOM 735 N N . PRO A 1 94 ? -1.934 -10.096 10.597 1.00 97.50 94 PRO A N 1
ATOM 736 C CA . PRO A 1 94 ? -1.593 -8.703 10.830 1.00 97.50 94 PRO A CA 1
ATOM 737 C C . PRO A 1 94 ? -2.121 -8.216 12.181 1.00 97.50 94 PRO A C 1
ATOM 739 O O . PRO A 1 94 ? -3.088 -8.743 12.726 1.00 97.50 94 PRO A O 1
ATOM 742 N N . ASP A 1 95 ? -1.477 -7.177 12.695 1.00 97.44 95 ASP A N 1
ATOM 743 C CA . ASP A 1 95 ? -1.785 -6.519 13.965 1.00 97.44 95 ASP A CA 1
ATOM 744 C C . ASP A 1 95 ? -1.667 -4.991 13.820 1.00 97.44 95 ASP A C 1
ATOM 746 O O . ASP A 1 95 ? -1.324 -4.473 12.751 1.00 97.44 95 ASP A O 1
ATOM 750 N N . LEU A 1 96 ? -1.922 -4.238 14.893 1.00 96.50 96 LEU A N 1
ATOM 751 C CA . LEU A 1 96 ? -1.773 -2.776 14.865 1.00 96.50 96 LEU A CA 1
ATOM 752 C C . LEU A 1 96 ? -0.346 -2.326 14.505 1.00 96.50 96 LEU A C 1
ATOM 754 O O . LEU A 1 96 ? -0.181 -1.336 13.793 1.00 96.50 96 LEU A O 1
ATOM 758 N N . SER A 1 97 ? 0.680 -3.091 14.894 1.00 97.38 97 SER A N 1
ATOM 759 C CA . SER A 1 97 ? 2.072 -2.774 14.546 1.00 97.38 97 SER A CA 1
ATOM 760 C C . SER A 1 97 ? 2.337 -2.861 13.040 1.00 97.38 97 SER A C 1
ATOM 762 O O . SER A 1 97 ? 3.182 -2.140 12.511 1.00 97.38 97 SER A O 1
ATOM 764 N N . THR A 1 98 ? 1.571 -3.694 12.329 1.00 97.94 98 THR A N 1
ATOM 765 C CA . THR A 1 98 ? 1.594 -3.773 10.865 1.00 97.94 98 THR A CA 1
ATOM 766 C C . THR A 1 98 ? 1.136 -2.451 10.246 1.00 97.94 98 THR A C 1
ATOM 768 O O . THR A 1 98 ? 1.775 -1.955 9.319 1.00 97.94 98 THR A O 1
ATOM 771 N N . ILE A 1 99 ? 0.064 -1.848 10.774 1.00 97.62 99 ILE A N 1
ATOM 772 C CA . ILE A 1 99 ? -0.445 -0.550 10.307 1.00 97.62 99 ILE A CA 1
ATOM 773 C C . ILE A 1 99 ? 0.582 0.550 10.572 1.00 97.62 99 ILE A C 1
ATOM 775 O O . ILE A 1 99 ? 0.933 1.286 9.650 1.00 97.62 99 ILE A O 1
ATOM 779 N N . ASP A 1 100 ? 1.107 0.629 11.793 1.00 97.44 100 ASP A N 1
ATOM 780 C CA . ASP A 1 100 ? 2.087 1.655 12.166 1.00 97.44 100 ASP A CA 1
ATOM 781 C C . ASP A 1 100 ? 3.358 1.550 11.309 1.00 97.44 100 ASP A C 1
ATOM 783 O O . ASP A 1 100 ? 3.833 2.546 10.758 1.00 97.44 100 ASP A O 1
ATOM 787 N N . SER A 1 101 ? 3.848 0.325 11.091 1.00 97.81 101 SER A N 1
ATOM 788 C CA . SER A 1 101 ? 5.006 0.075 10.234 1.00 97.81 101 SER A CA 1
ATOM 789 C C . SER A 1 101 ? 4.761 0.507 8.786 1.00 97.81 101 SER A C 1
ATOM 791 O O . SER A 1 101 ? 5.643 1.111 8.177 1.00 97.81 101 SER A O 1
ATOM 793 N N . LEU A 1 102 ? 3.572 0.267 8.222 1.00 97.81 102 LEU A N 1
ATOM 794 C CA . LEU A 1 102 ? 3.244 0.751 6.877 1.00 97.81 102 LEU A CA 1
ATOM 795 C C . LEU A 1 102 ? 3.270 2.279 6.813 1.00 97.81 102 LEU A C 1
ATOM 797 O O . LEU A 1 102 ? 3.808 2.843 5.859 1.00 97.81 102 LEU A O 1
ATOM 801 N N . TRP A 1 103 ? 2.734 2.954 7.828 1.00 97.94 103 TRP A N 1
ATOM 802 C CA . TRP A 1 103 ? 2.754 4.413 7.905 1.00 97.94 103 TRP A CA 1
ATOM 803 C C . TRP A 1 103 ? 4.180 4.968 7.989 1.00 97.94 103 TRP A C 1
ATOM 805 O O . TRP A 1 103 ? 4.509 5.909 7.258 1.00 97.94 103 TRP A O 1
ATOM 815 N N . ASP A 1 104 ? 5.047 4.350 8.797 1.00 98.12 104 ASP A N 1
ATOM 816 C CA . ASP A 1 104 ? 6.487 4.632 8.821 1.00 98.12 104 ASP A CA 1
ATOM 817 C C . ASP A 1 104 ? 7.106 4.485 7.425 1.00 98.12 104 ASP A C 1
ATOM 819 O O . ASP A 1 104 ? 7.734 5.417 6.914 1.00 98.12 104 ASP A O 1
ATOM 823 N N . ARG A 1 105 ? 6.866 3.349 6.757 1.00 97.94 105 ARG A N 1
ATOM 824 C CA . ARG A 1 105 ? 7.411 3.070 5.423 1.00 97.94 105 ARG A CA 1
ATOM 825 C C . ARG A 1 105 ? 6.979 4.091 4.385 1.00 97.94 105 ARG A C 1
ATOM 827 O O . ARG A 1 105 ? 7.816 4.566 3.620 1.00 97.94 105 ARG A O 1
ATOM 834 N N . TYR A 1 106 ? 5.703 4.460 4.342 1.00 97.62 106 TYR A N 1
ATOM 835 C CA . TYR A 1 106 ? 5.222 5.467 3.395 1.00 97.62 106 TYR A CA 1
ATOM 836 C C . TYR A 1 106 ? 5.842 6.840 3.645 1.00 97.62 106 TYR A C 1
ATOM 838 O O . TYR A 1 106 ? 6.188 7.526 2.681 1.00 97.62 106 TYR A O 1
ATOM 846 N N . ALA A 1 107 ? 6.037 7.214 4.911 1.00 97.69 107 ALA A N 1
ATOM 847 C CA . ALA A 1 107 ? 6.720 8.450 5.269 1.00 97.69 107 ALA A CA 1
ATOM 848 C C . ALA A 1 107 ? 8.196 8.459 4.841 1.00 97.69 107 ALA A C 1
ATOM 850 O O . ALA A 1 107 ? 8.698 9.481 4.379 1.00 97.69 107 ALA A O 1
ATOM 851 N N . GLU A 1 108 ? 8.883 7.321 4.931 1.00 97.81 108 GLU A N 1
ATOM 852 C CA . GLU A 1 108 ? 10.256 7.168 4.433 1.00 97.81 108 GLU A CA 1
ATOM 853 C C . GLU A 1 108 ? 10.326 7.145 2.897 1.00 97.81 108 GLU A C 1
ATOM 855 O O . GLU A 1 108 ? 11.295 7.614 2.296 1.00 97.81 108 GLU A O 1
ATOM 860 N N . MET A 1 109 ? 9.312 6.571 2.246 1.00 96.75 109 MET A N 1
ATOM 861 C CA . MET A 1 109 ? 9.304 6.322 0.806 1.00 96.75 109 MET A CA 1
ATOM 862 C C . MET A 1 109 ? 9.015 7.557 -0.033 1.00 96.75 109 MET A C 1
ATOM 864 O O . MET A 1 109 ? 9.556 7.660 -1.139 1.00 96.75 109 MET A O 1
ATOM 868 N N . THR A 1 110 ? 8.127 8.445 0.426 1.00 97.19 110 THR A N 1
ATOM 869 C CA . THR A 1 110 ? 7.718 9.618 -0.352 1.00 97.19 110 THR A CA 1
ATOM 870 C C . THR A 1 110 ? 7.484 10.851 0.528 1.00 97.19 110 THR A C 1
ATOM 872 O O . THR A 1 110 ? 6.989 10.728 1.649 1.00 97.19 110 THR A O 1
ATOM 875 N N . PRO A 1 111 ? 7.755 12.070 0.014 1.00 97.38 111 PRO A N 1
ATOM 876 C CA . PRO A 1 111 ? 7.431 13.305 0.732 1.00 97.38 111 PRO A CA 1
ATOM 877 C C . PRO A 1 111 ? 5.940 13.422 1.076 1.00 97.38 111 PRO A C 1
ATOM 879 O O . PRO A 1 111 ? 5.591 13.761 2.202 1.00 97.38 111 PRO A O 1
ATOM 882 N N . SER A 1 112 ? 5.053 13.073 0.137 1.00 97.12 112 SER A N 1
ATOM 883 C CA . SER A 1 112 ? 3.603 13.105 0.360 1.00 97.12 112 SER A CA 1
ATOM 884 C C . SER A 1 112 ? 3.153 12.101 1.424 1.00 97.12 112 SER A C 1
ATOM 886 O O . SER A 1 112 ? 2.236 12.396 2.182 1.00 97.12 112 SER A O 1
ATOM 888 N N . GLY A 1 113 ? 3.810 10.940 1.528 1.00 97.38 113 GLY A N 1
ATOM 889 C CA . GLY A 1 113 ? 3.581 9.999 2.622 1.00 97.38 113 GLY A CA 1
ATOM 890 C C . GLY A 1 113 ? 3.961 10.596 3.978 1.00 97.38 113 GLY A C 1
ATOM 891 O O . GLY A 1 113 ? 3.197 10.470 4.932 1.00 97.38 113 GLY A O 1
ATOM 892 N N . ALA A 1 114 ? 5.087 11.314 4.053 1.00 97.81 114 ALA A N 1
ATOM 893 C CA . ALA A 1 114 ? 5.527 11.973 5.284 1.00 97.81 114 ALA A CA 1
ATOM 894 C C . ALA A 1 114 ? 4.556 13.079 5.721 1.00 97.81 114 ALA A C 1
ATOM 896 O O . ALA A 1 114 ? 4.194 13.162 6.894 1.00 97.81 114 ALA A O 1
ATOM 897 N N . GLU A 1 115 ? 4.092 13.898 4.774 1.00 97.50 115 GLU A N 1
ATOM 898 C CA . GLU A 1 115 ? 3.088 14.939 5.021 1.00 97.50 115 GLU A CA 1
ATOM 899 C C . GLU A 1 115 ? 1.745 14.350 5.466 1.00 97.50 115 GLU A C 1
ATOM 901 O O . GLU A 1 115 ? 1.142 14.835 6.428 1.00 97.50 115 GLU A O 1
ATOM 906 N N . TYR A 1 116 ? 1.279 13.293 4.792 1.00 96.00 116 TYR A N 1
ATOM 907 C CA . TYR A 1 116 ? 0.023 12.625 5.131 1.00 96.00 116 TYR A CA 1
ATOM 908 C C . TYR A 1 116 ? 0.080 12.046 6.541 1.00 96.00 116 TYR A C 1
ATOM 910 O O . TYR A 1 116 ? -0.815 12.288 7.352 1.00 96.00 116 TYR A O 1
ATOM 918 N N . ARG A 1 117 ? 1.170 11.340 6.854 1.00 95.69 117 ARG A N 1
ATOM 919 C CA . ARG A 1 117 ? 1.416 10.802 8.184 1.00 95.69 117 ARG A CA 1
ATOM 920 C C . ARG A 1 117 ? 1.395 11.901 9.240 1.00 95.69 117 ARG A C 1
ATOM 922 O O . ARG A 1 117 ? 0.602 11.823 10.170 1.00 95.69 117 ARG A O 1
ATOM 929 N N . LEU A 1 118 ? 2.193 12.956 9.067 1.00 96.69 118 LEU A N 1
ATOM 930 C CA . LEU A 1 118 ? 2.255 14.075 10.014 1.00 96.69 118 LEU A CA 1
ATOM 931 C C . LEU A 1 118 ? 0.869 14.667 10.310 1.00 96.69 118 LEU A C 1
ATOM 933 O O . LEU A 1 118 ? 0.591 15.062 11.440 1.00 96.69 118 LEU A O 1
ATOM 937 N N . LYS A 1 119 ? 0.006 14.735 9.294 1.00 95.75 119 LYS A N 1
ATOM 938 C CA . LYS A 1 119 ? -1.329 15.318 9.404 1.00 95.75 119 LYS A CA 1
ATOM 939 C C . LYS A 1 119 ? -2.337 14.423 10.128 1.00 95.75 119 LYS A C 1
ATOM 941 O O . LYS A 1 119 ? -3.220 14.956 10.795 1.00 95.75 119 LYS A O 1
ATOM 946 N N . TYR A 1 120 ? -2.253 13.104 9.955 1.00 94.81 120 TYR A N 1
ATOM 947 C CA . TYR A 1 120 ? -3.325 12.185 10.354 1.00 94.81 120 TYR A CA 1
ATOM 948 C C . TYR A 1 120 ? -2.931 11.153 11.416 1.00 94.81 120 TYR A C 1
ATOM 950 O O . TYR A 1 120 ? -3.827 10.560 12.009 1.00 94.81 120 TYR A O 1
ATOM 958 N N . GLU A 1 121 ? -1.641 10.960 11.707 1.00 91.69 121 GLU A N 1
ATOM 959 C CA . GLU A 1 121 ? -1.153 9.949 12.663 1.00 91.69 121 GLU A CA 1
ATOM 960 C C . GLU A 1 121 ? -1.835 10.077 14.032 1.00 91.69 121 GLU A C 1
ATOM 962 O O . GLU A 1 121 ? -2.360 9.101 14.556 1.00 91.69 121 GLU A O 1
ATOM 967 N N . SER A 1 122 ? -1.916 11.295 14.583 1.00 91.75 122 SER A N 1
ATOM 968 C CA . SER A 1 122 ? -2.531 11.531 15.898 1.00 91.75 122 SER A CA 1
ATOM 969 C C . SER A 1 122 ? -4.047 11.321 15.921 1.00 91.75 122 SER A C 1
ATOM 971 O O . SER A 1 122 ? -4.633 11.171 16.990 1.00 91.75 122 SER A O 1
ATOM 973 N N . GLU A 1 123 ? -4.696 11.346 14.756 1.00 93.69 123 GLU A N 1
ATOM 974 C CA . GLU A 1 123 ? -6.150 11.260 14.629 1.00 93.69 123 GLU A CA 1
ATOM 975 C C . GLU A 1 123 ? -6.627 9.868 14.202 1.00 93.69 123 GLU A C 1
ATOM 977 O O . GLU A 1 123 ? -7.779 9.534 14.479 1.00 93.69 123 GLU A O 1
ATOM 982 N N . LYS A 1 124 ? -5.780 9.047 13.561 1.00 92.44 124 LYS A N 1
ATOM 983 C CA . LYS A 1 124 ? -6.193 7.762 12.967 1.00 92.44 124 LYS A CA 1
ATOM 984 C C . LYS A 1 124 ? -6.819 6.825 14.004 1.00 92.44 124 LYS A C 1
ATOM 986 O O . LYS A 1 124 ? -7.935 6.351 13.800 1.00 92.44 124 LYS A O 1
ATOM 991 N N . ASP A 1 125 ? -6.159 6.649 15.150 1.00 92.50 125 ASP A N 1
ATOM 992 C CA . ASP A 1 125 ? -6.614 5.751 16.217 1.00 92.50 125 ASP A CA 1
ATOM 993 C C . ASP A 1 125 ? -7.865 6.301 16.909 1.00 92.50 125 ASP A C 1
ATOM 995 O O . ASP A 1 125 ? -8.780 5.560 17.267 1.00 92.50 125 ASP A O 1
ATOM 999 N N . ARG A 1 126 ? -7.939 7.630 17.067 1.00 93.94 126 ARG A N 1
ATOM 1000 C CA . ARG A 1 126 ? -9.112 8.293 17.643 1.00 93.94 126 ARG A CA 1
ATOM 1001 C C . ARG A 1 126 ? -10.333 8.109 16.745 1.00 93.94 126 ARG A C 1
ATOM 1003 O O . ARG A 1 126 ? -11.413 7.816 17.247 1.00 93.94 126 ARG A O 1
ATOM 1010 N N . ILE A 1 127 ? -10.175 8.293 15.435 1.00 90.56 127 ILE A N 1
ATOM 1011 C CA . ILE A 1 127 ? -11.255 8.132 14.456 1.00 90.56 127 ILE A CA 1
ATOM 1012 C C . ILE A 1 127 ? -11.700 6.670 14.395 1.00 90.56 127 ILE A C 1
ATOM 1014 O O . ILE A 1 127 ? -12.900 6.423 14.473 1.00 90.56 127 ILE A O 1
ATOM 1018 N N . ALA A 1 128 ? -10.764 5.718 14.316 1.00 91.25 128 ALA A N 1
ATOM 1019 C CA . ALA A 1 128 ? -11.075 4.287 14.296 1.00 91.25 128 ALA A CA 1
ATOM 1020 C C . ALA A 1 128 ? -11.913 3.867 15.509 1.00 91.25 128 ALA A C 1
ATOM 1022 O O . ALA A 1 128 ? -12.972 3.255 15.353 1.00 91.25 128 ALA A O 1
ATOM 1023 N N . ARG A 1 129 ? -11.510 4.308 16.705 1.00 91.75 129 ARG A N 1
ATOM 1024 C CA . ARG A 1 129 ? -12.239 4.045 17.946 1.00 91.75 129 ARG A CA 1
ATOM 1025 C C . ARG A 1 129 ? -13.628 4.673 17.967 1.00 91.75 129 ARG A C 1
ATOM 1027 O O . ARG A 1 129 ? -14.597 3.986 18.260 1.00 91.75 129 ARG A O 1
ATOM 1034 N N . VAL A 1 130 ? -13.744 5.959 17.625 1.00 90.06 130 VAL A N 1
ATOM 1035 C CA . VAL A 1 130 ? -15.042 6.660 17.616 1.00 90.06 130 VAL A CA 1
ATOM 1036 C C . VAL A 1 130 ? -16.009 6.020 16.619 1.00 90.06 130 VAL A C 1
ATOM 1038 O O . VAL A 1 130 ? -17.193 5.894 16.918 1.00 90.06 130 VAL A O 1
ATOM 1041 N N . VAL A 1 131 ? -15.528 5.598 15.447 1.00 86.38 131 VAL A N 1
ATOM 1042 C CA . VAL A 1 131 ? -16.360 4.905 14.451 1.00 86.38 131 VAL A CA 1
ATOM 1043 C C . VAL A 1 131 ? -16.824 3.547 14.979 1.00 86.38 131 VAL A C 1
ATOM 1045 O O . VAL A 1 131 ? -18.003 3.224 14.848 1.00 86.38 131 VAL A O 1
ATOM 1048 N N . ALA A 1 132 ? -15.940 2.786 15.627 1.00 87.06 132 ALA A N 1
ATOM 1049 C CA . ALA A 1 132 ? -16.300 1.517 16.253 1.00 87.06 132 ALA A CA 1
ATOM 1050 C C . ALA A 1 132 ? -17.325 1.684 17.392 1.00 87.06 132 ALA A C 1
ATOM 1052 O O . ALA A 1 132 ? -18.277 0.912 17.489 1.00 87.06 132 ALA A O 1
ATOM 1053 N N . GLU A 1 133 ? -17.178 2.722 18.220 1.00 87.56 133 GLU A N 1
ATOM 1054 C CA . GLU A 1 133 ? -18.087 3.038 19.331 1.00 87.56 133 GLU A CA 1
ATOM 1055 C C . GLU A 1 133 ? -19.479 3.489 18.868 1.00 87.56 133 GLU A C 1
ATOM 1057 O O . GLU A 1 133 ? -20.462 3.276 19.578 1.00 87.56 133 GLU A O 1
ATOM 1062 N N . GLN A 1 134 ? -19.588 4.097 17.683 1.00 82.75 134 GLN A N 1
ATOM 1063 C CA . GLN A 1 134 ? -20.872 4.542 17.135 1.00 82.75 134 GLN A CA 1
ATOM 1064 C C . GLN A 1 134 ? -21.790 3.387 16.715 1.00 82.75 134 GLN A C 1
ATOM 1066 O O . GLN A 1 134 ? -22.958 3.640 16.417 1.00 82.75 134 GLN A O 1
ATOM 1071 N N . GLY A 1 135 ? -21.304 2.138 16.730 1.00 58.97 135 GLY A N 1
ATOM 1072 C CA . GLY A 1 135 ? -22.140 0.948 16.566 1.00 58.97 135 GLY A CA 1
ATOM 1073 C C . GLY A 1 135 ? -22.901 0.912 15.243 1.00 58.97 135 GLY A C 1
ATOM 1074 O O . GLY A 1 135 ? -23.976 0.324 15.174 1.00 58.97 135 GLY A O 1
ATOM 1075 N N . LEU A 1 136 ? -22.381 1.579 14.207 1.00 62.25 136 LEU A N 1
ATOM 1076 C CA . LEU A 1 136 ? -22.924 1.447 12.864 1.00 62.25 136 LEU A CA 1
ATOM 1077 C C . LEU A 1 136 ? -22.715 -0.009 12.435 1.00 62.25 136 LEU A C 1
ATOM 1079 O O . LEU A 1 136 ? -21.587 -0.497 12.493 1.00 62.25 136 LEU A O 1
ATOM 1083 N N . ASP A 1 137 ? -23.796 -0.687 12.040 1.00 55.50 137 ASP A N 1
ATOM 1084 C CA . ASP A 1 137 ? -23.805 -2.070 11.546 1.00 55.50 137 ASP A CA 1
ATOM 1085 C C . ASP A 1 137 ? -23.030 -2.176 10.214 1.00 55.50 137 ASP A C 1
ATOM 1087 O O . ASP A 1 137 ? -23.603 -2.371 9.146 1.00 55.50 137 ASP A O 1
ATOM 1091 N N . PHE A 1 138 ? -21.712 -2.007 10.249 1.00 57.53 138 PHE A N 1
ATOM 1092 C CA . PHE A 1 138 ? -20.813 -2.387 9.168 1.00 57.53 138 PHE A CA 1
ATOM 1093 C C . PHE A 1 138 ? -20.292 -3.770 9.517 1.00 57.53 138 PHE A C 1
ATOM 1095 O O . PHE A 1 138 ? -19.423 -3.929 10.376 1.00 57.53 138 PHE A O 1
ATOM 1102 N N . VAL A 1 139 ? -20.897 -4.784 8.905 1.00 49.44 139 VAL A N 1
ATOM 1103 C CA . VAL A 1 139 ? -20.602 -6.177 9.238 1.00 49.44 139 VAL A CA 1
ATOM 1104 C C . VAL A 1 139 ? -19.269 -6.587 8.602 1.00 49.44 139 VAL A C 1
ATOM 1106 O O . VAL A 1 139 ? -18.548 -7.396 9.184 1.00 49.44 139 VAL A O 1
ATOM 1109 N N . TYR A 1 140 ? -18.887 -5.980 7.468 1.00 54.09 140 TYR A N 1
ATOM 1110 C CA . TYR A 1 140 ? -17.626 -6.267 6.779 1.00 54.09 140 TYR A CA 1
ATOM 1111 C C . TYR A 1 140 ? -16.994 -5.041 6.101 1.00 54.09 140 TYR A C 1
ATOM 1113 O O . TYR A 1 140 ? -17.675 -4.087 5.732 1.00 54.09 140 TYR A O 1
ATOM 1121 N N . ILE A 1 141 ? -15.675 -5.093 5.864 1.00 54.50 141 ILE A N 1
ATOM 1122 C CA . ILE A 1 141 ? -14.953 -4.094 5.052 1.00 54.50 141 ILE A CA 1
ATOM 1123 C C . ILE A 1 141 ? -15.536 -3.975 3.636 1.00 54.50 141 ILE A C 1
ATOM 1125 O O . ILE A 1 141 ? -15.510 -2.895 3.055 1.00 54.50 141 ILE A O 1
ATOM 1129 N N . ASP A 1 142 ? -16.135 -5.053 3.120 1.00 57.75 142 ASP A N 1
ATOM 1130 C CA . ASP A 1 142 ? -16.842 -5.066 1.839 1.00 57.75 142 ASP A CA 1
ATOM 1131 C C . ASP A 1 142 ? -18.036 -4.098 1.834 1.00 57.75 142 ASP A C 1
ATOM 1133 O O . ASP A 1 142 ? -18.298 -3.481 0.805 1.00 57.75 142 ASP A O 1
ATOM 1137 N N . ASP A 1 143 ? -18.703 -3.872 2.973 1.00 60.25 143 ASP A N 1
ATOM 1138 C CA . ASP A 1 143 ? -19.776 -2.874 3.092 1.00 60.25 143 ASP A CA 1
ATOM 1139 C C . ASP A 1 143 ? -19.213 -1.449 3.021 1.00 60.25 143 ASP A C 1
ATOM 1141 O O . ASP A 1 143 ? -19.820 -0.558 2.427 1.00 60.25 143 ASP A O 1
ATOM 1145 N N . TYR A 1 144 ? -18.016 -1.230 3.572 1.00 55.88 144 TYR A N 1
ATOM 1146 C CA . TYR A 1 144 ? -17.323 0.056 3.502 1.00 55.88 144 TYR A CA 1
ATOM 1147 C C . TYR A 1 144 ? -16.762 0.330 2.093 1.00 55.88 144 TYR A C 1
ATOM 1149 O O . TYR A 1 144 ? -16.893 1.438 1.571 1.00 55.88 144 TYR A O 1
ATOM 1157 N N . LEU A 1 145 ? -16.188 -0.683 1.435 1.00 54.25 145 LEU A N 1
ATOM 1158 C CA . LEU A 1 145 ? -15.742 -0.607 0.039 1.00 54.25 145 LEU A CA 1
ATOM 1159 C C . LEU A 1 145 ? -16.932 -0.456 -0.930 1.00 54.25 145 LEU A C 1
ATOM 116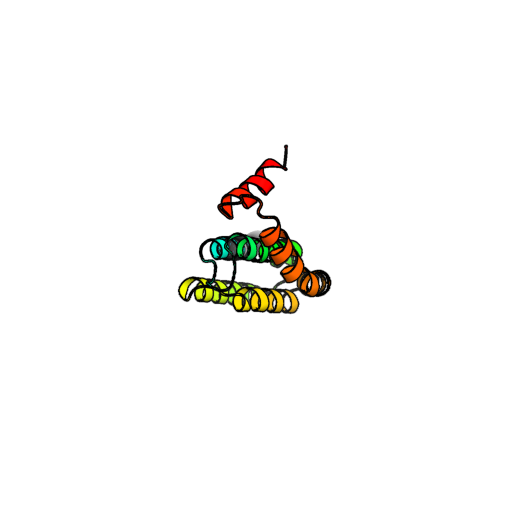1 O O . LEU A 1 145 ? -16.844 0.282 -1.909 1.00 54.25 145 LEU A O 1
ATOM 1165 N N . CYS A 1 146 ? -18.082 -1.077 -0.643 1.00 53.97 146 CYS A N 1
ATOM 1166 C CA . CYS A 1 146 ? -19.327 -0.837 -1.382 1.00 53.97 146 CYS A CA 1
ATOM 1167 C C . CYS A 1 146 ? -19.886 0.571 -1.128 1.00 53.97 146 CYS A C 1
ATOM 1169 O O . CYS A 1 146 ? -20.410 1.206 -2.048 1.00 53.97 146 CYS A O 1
ATOM 1171 N N . PHE A 1 147 ? -19.763 1.097 0.094 1.00 47.06 147 PHE A N 1
ATOM 1172 C CA . PHE A 1 147 ? -20.145 2.472 0.415 1.00 47.06 147 PHE A CA 1
ATOM 1173 C C . PHE A 1 147 ? -19.303 3.495 -0.364 1.00 47.06 147 PHE A C 1
ATOM 1175 O O . PHE A 1 147 ? -19.859 4.455 -0.900 1.00 47.06 147 PHE A O 1
ATOM 1182 N N . SER A 1 148 ? -17.990 3.270 -0.499 1.00 43.84 148 SER A N 1
ATOM 1183 C CA . SER A 1 148 ? -17.115 4.142 -1.295 1.00 43.84 148 SER A CA 1
A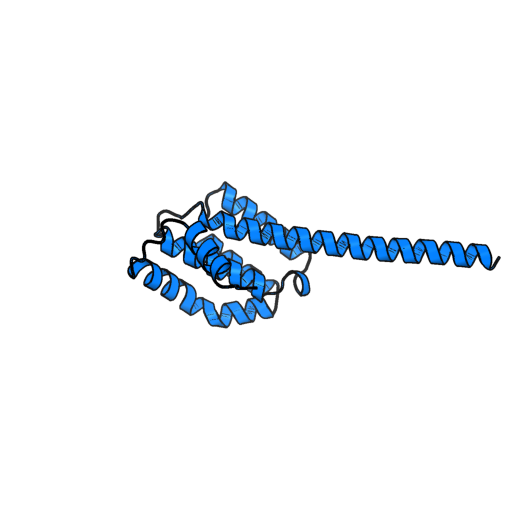TOM 1184 C C . SER A 1 148 ? -17.356 4.010 -2.806 1.00 43.84 148 SER A C 1
ATOM 1186 O O . SER A 1 148 ? -17.326 5.017 -3.513 1.00 43.84 148 SER A O 1
ATOM 1188 N N . ALA A 1 149 ? -17.681 2.812 -3.305 1.00 46.84 149 ALA A N 1
ATOM 1189 C CA . ALA A 1 149 ? -18.005 2.581 -4.716 1.00 46.84 149 ALA A CA 1
ATOM 1190 C C . ALA A 1 149 ? -19.376 3.151 -5.140 1.00 46.84 149 ALA A C 1
ATOM 1192 O O . ALA A 1 149 ? -19.536 3.586 -6.277 1.00 46.84 149 ALA A O 1
ATOM 1193 N N . SER A 1 150 ? -20.362 3.191 -4.238 1.00 42.81 150 SER A N 1
ATOM 1194 C CA . SER A 1 150 ? -21.723 3.688 -4.523 1.00 42.81 150 SER A CA 1
ATOM 1195 C C . SER A 1 150 ? -21.874 5.218 -4.493 1.00 42.81 150 SER A C 1
ATOM 1197 O O . SER A 1 150 ? -22.928 5.727 -4.872 1.00 42.81 150 SER A O 1
ATOM 1199 N N . HIS A 1 151 ? -20.834 5.960 -4.094 1.00 40.06 151 HIS A N 1
ATOM 1200 C CA . HIS A 1 151 ? -20.825 7.431 -4.036 1.00 40.06 151 HIS A CA 1
ATOM 1201 C C . HIS A 1 151 ? -20.010 8.114 -5.151 1.00 40.06 151 HIS A C 1
ATOM 1203 O O . HIS A 1 151 ? -19.853 9.334 -5.119 1.00 40.06 151 HIS A O 1
ATOM 1209 N N . ASN A 1 152 ? -19.549 7.371 -6.164 1.00 37.59 152 ASN A N 1
ATOM 1210 C CA . ASN A 1 152 ? -19.114 7.930 -7.449 1.00 37.59 152 ASN A CA 1
ATOM 1211 C C . ASN A 1 152 ? -20.219 7.690 -8.493 1.00 37.59 152 ASN A C 1
ATOM 1213 O O . ASN A 1 152 ? -20.187 6.666 -9.176 1.00 37.59 152 ASN A O 1
ATOM 1217 N N . PRO A 1 153 ? -21.233 8.568 -8.607 1.00 39.47 153 PRO A N 1
ATOM 1218 C CA . PRO A 1 153 ? -22.072 8.567 -9.792 1.00 39.47 153 PRO A CA 1
ATOM 1219 C C . PRO A 1 153 ? -21.223 9.064 -10.970 1.00 39.47 153 PRO A C 1
ATOM 1221 O O . PRO A 1 153 ? -20.574 10.106 -10.858 1.00 39.47 153 PRO A O 1
ATOM 1224 N N . ASP A 1 154 ? -21.212 8.288 -12.054 1.00 46.56 154 ASP A N 1
ATOM 1225 C CA . ASP A 1 154 ? -20.694 8.705 -13.364 1.00 46.56 154 ASP A CA 1
ATOM 1226 C C . ASP A 1 154 ? -21.222 10.089 -13.796 1.00 46.56 154 ASP A C 1
ATOM 1228 O O . ASP A 1 154 ? -22.410 10.399 -13.522 1.00 46.56 154 ASP A O 1
#

Sequence (154 aa):
MIRRFAIATGIVVSLAIMAILAFHFYRVSLCNRILDRIDSLGKFPPSETTGLEWAVHVYWTHNLHCNSMPLMHASTNSMRSVDTELSDALDRGPDLSTIDSLWDRYAEMTPSGAEYRLKYESEKDRIARVVAEQGLDFVYIDDYLCFSASHNPD

Foldseek 3Di:
DVVVVVVVVVVVVVVVVVVVVVVLVVLVVLLVLLLVLLQVLLVFADPVDDSQLSLLLSVLLSVLSVQLPCSVFFDPVLSVVSSVLSVVCSVVGHDVVSSVVSLVSSLVGGVRSVVSCVVPVVPSNVVSVVRVVVPDPPVGSVVVVVVVVVPDDD

pLDDT: mean 89.58, std 15.49, range [37.59, 98.56]

Radius of gyration: 20.27 Å; chains: 1; bounding box: 50×30×66 Å

Secondary structure (DSSP, 8-state):
-HHHHHHHHHHHHHHHHHHHHHHHHHHHHHHHHHHHHHHHHTTS--TTS-HHHHHHHHHHHHHHHHHT-HHHHS-HHHHHHHHHHHHHHHHH---HHHHHHHHHHHHHH-HHHHHHHHHHHHHHHHHHHHHHHTT----SHHHHHHHHHTT---